Protein AF-A0A5Q4G4Q9-F1 (afdb_monomer_lite)

pLDDT: mean 79.78, std 15.49, range [41.09, 98.5]

Sequence (159 aa):
QQTLDEAGNKWGVKITRVEVQDIAIPREVEDAMRKQMVAERTRRAMIAEADGRRQSEILEAQGERQAAIERAEGEKQAAILRAQGEQNAINTIMASGGGQLQPKDVVGYLLGLNYLKTLPDIAKEGDRVFLPMEASAPMAGLGALAELAKEMKGRAGLG

Structure (mmCIF, N/CA/C/O backbone):
data_AF-A0A5Q4G4Q9-F1
#
_entry.id   AF-A0A5Q4G4Q9-F1
#
loop_
_atom_site.group_PDB
_atom_site.id
_atom_site.type_symbol
_atom_site.label_atom_id
_atom_site.label_alt_id
_atom_site.label_comp_id
_atom_site.label_asym_id
_atom_site.label_entity_id
_atom_site.label_seq_id
_atom_site.pdbx_PDB_ins_code
_atom_site.Cartn_x
_atom_site.Cartn_y
_atom_site.Cartn_z
_atom_site.occupancy
_atom_site.B_iso_or_equiv
_atom_site.auth_seq_id
_atom_site.auth_comp_id
_atom_site.auth_asym_id
_atom_site.auth_atom_id
_atom_site.pdbx_PDB_model_num
ATOM 1 N N . GLN A 1 1 ? 31.596 23.680 -36.970 1.00 58.38 1 GLN A N 1
ATOM 2 C CA . GLN A 1 1 ? 31.274 25.014 -37.528 1.00 58.38 1 GLN A CA 1
ATOM 3 C C . GLN A 1 1 ? 32.529 25.760 -37.988 1.00 58.38 1 GLN A C 1
ATOM 5 O O . GLN A 1 1 ? 32.602 26.075 -39.163 1.00 58.38 1 GLN A O 1
ATOM 10 N N . GLN A 1 2 ? 33.542 25.959 -37.128 1.00 60.19 2 GLN A N 1
ATOM 11 C CA . GLN A 1 2 ? 34.755 26.740 -37.456 1.00 60.19 2 GLN A CA 1
ATOM 12 C C . GLN A 1 2 ? 35.534 26.254 -38.695 1.00 60.19 2 GLN A C 1
ATOM 14 O O . GLN A 1 2 ? 36.026 27.069 -39.465 1.00 60.19 2 GLN A O 1
ATOM 19 N N . THR A 1 3 ? 35.588 24.941 -38.939 1.00 64.06 3 THR A N 1
ATOM 20 C CA . THR A 1 3 ? 36.336 24.355 -40.067 1.00 64.06 3 THR A CA 1
ATOM 21 C C . THR A 1 3 ? 35.747 24.661 -41.447 1.00 64.06 3 THR A C 1
ATOM 23 O O . THR A 1 3 ? 36.476 24.662 -42.434 1.00 64.06 3 THR A O 1
ATOM 26 N N . LEU A 1 4 ? 34.438 24.918 -41.536 1.00 65.56 4 LEU A N 1
ATOM 27 C CA . LEU A 1 4 ? 33.756 25.218 -42.800 1.00 65.56 4 LEU A CA 1
ATOM 28 C C . LEU A 1 4 ? 33.814 26.722 -43.117 1.00 65.56 4 LEU A C 1
ATOM 30 O O . LEU A 1 4 ? 34.034 27.094 -44.269 1.00 65.56 4 LEU A O 1
ATOM 34 N N . ASP A 1 5 ? 33.704 27.578 -42.097 1.00 70.31 5 ASP A N 1
ATOM 35 C CA . ASP A 1 5 ? 33.760 29.040 -42.248 1.00 70.31 5 ASP A CA 1
ATOM 36 C C . ASP A 1 5 ? 35.155 29.536 -42.678 1.00 70.31 5 ASP A C 1
ATOM 38 O O . ASP A 1 5 ? 35.271 30.410 -43.540 1.00 70.31 5 ASP A O 1
ATOM 42 N N . GLU A 1 6 ? 36.234 28.950 -42.143 1.00 71.81 6 GLU A N 1
ATOM 43 C CA . GLU A 1 6 ? 37.612 29.279 -42.549 1.00 71.81 6 GLU A CA 1
ATOM 44 C C . GLU A 1 6 ? 37.914 28.917 -44.010 1.00 71.81 6 GLU A C 1
ATOM 46 O O . GLU A 1 6 ? 38.666 29.626 -44.686 1.00 71.81 6 GLU A O 1
ATOM 51 N N . ALA A 1 7 ? 37.324 27.830 -44.516 1.00 69.50 7 ALA A N 1
ATOM 52 C CA . ALA A 1 7 ? 37.491 27.409 -45.903 1.00 69.50 7 ALA A CA 1
ATOM 53 C C . ALA A 1 7 ? 36.773 28.361 -46.876 1.00 69.50 7 ALA A C 1
ATOM 55 O O . ALA A 1 7 ? 37.348 28.718 -47.905 1.00 69.50 7 ALA A O 1
ATOM 56 N N . GLY A 1 8 ? 35.563 28.824 -46.535 1.00 67.38 8 GLY A N 1
ATOM 57 C CA . GLY A 1 8 ? 34.780 29.763 -47.351 1.00 67.38 8 GLY A CA 1
ATOM 58 C C . GLY A 1 8 ? 35.373 31.176 -47.421 1.00 67.38 8 GLY A C 1
ATOM 59 O O . GLY A 1 8 ? 35.370 31.799 -48.485 1.00 67.38 8 GLY A O 1
ATOM 60 N N . ASN A 1 9 ? 35.983 31.652 -46.328 1.00 73.00 9 ASN A N 1
ATOM 61 C CA . ASN A 1 9 ? 36.607 32.980 -46.269 1.00 73.00 9 ASN A CA 1
ATOM 62 C C . ASN A 1 9 ? 37.773 33.153 -47.254 1.00 73.00 9 ASN A C 1
ATOM 64 O O . ASN A 1 9 ? 37.941 34.238 -47.807 1.00 73.00 9 ASN A O 1
ATOM 68 N N . LYS A 1 10 ? 38.543 32.091 -47.540 1.00 74.88 10 LYS A N 1
ATOM 69 C CA . LYS A 1 10 ? 39.628 32.134 -48.544 1.00 74.88 10 LYS A CA 1
ATOM 70 C C . LYS A 1 10 ? 39.121 32.405 -49.969 1.00 74.88 10 LYS A C 1
ATOM 72 O O . LYS A 1 10 ? 39.901 32.837 -50.808 1.00 74.88 10 LYS A O 1
ATOM 77 N N . TRP A 1 11 ? 37.831 32.181 -50.221 1.00 76.44 11 TRP A N 1
ATOM 78 C CA . TRP A 1 11 ? 37.164 32.367 -51.514 1.00 76.44 11 TRP A CA 1
ATOM 79 C C . TRP A 1 11 ? 36.120 33.498 -51.486 1.00 76.44 11 TRP A C 1
ATOM 81 O O . TRP A 1 11 ? 35.383 33.678 -52.451 1.00 76.44 11 TRP A O 1
ATOM 91 N N . GLY A 1 12 ? 36.047 34.270 -50.393 1.00 75.94 12 GLY A N 1
ATOM 92 C CA . GLY A 1 12 ? 35.130 35.407 -50.251 1.00 75.94 12 GLY A CA 1
ATOM 93 C C . GLY A 1 12 ? 33.659 35.043 -50.011 1.00 75.94 12 GLY A C 1
ATOM 94 O O . GLY A 1 12 ? 32.792 35.898 -50.180 1.00 75.94 12 GLY A O 1
ATOM 95 N N . VAL A 1 13 ? 33.350 33.802 -49.616 1.00 78.88 13 VAL A N 1
ATOM 96 C CA . VAL A 1 13 ? 31.973 33.323 -49.399 1.00 78.88 13 VAL A CA 1
ATOM 97 C C . VAL A 1 13 ? 31.698 33.138 -47.903 1.00 78.88 13 VAL A C 1
ATOM 99 O O . VAL A 1 13 ? 32.419 32.414 -47.220 1.00 78.88 13 VAL A O 1
ATOM 102 N N . LYS A 1 14 ? 30.627 33.765 -47.390 1.00 76.44 14 LYS A N 1
ATOM 103 C CA . LYS A 1 14 ? 30.196 33.671 -45.983 1.00 76.44 14 LYS A CA 1
ATOM 104 C C . LYS A 1 14 ? 29.111 32.603 -45.811 1.00 76.44 14 LYS A C 1
ATOM 106 O O . LYS A 1 14 ? 27.994 32.764 -46.305 1.00 76.44 14 LYS A O 1
ATOM 111 N N . ILE A 1 15 ? 29.414 31.531 -45.082 1.00 77.38 15 ILE A N 1
ATOM 112 C CA . ILE A 1 15 ? 28.447 30.468 -44.776 1.00 77.38 15 ILE A CA 1
ATOM 113 C C . ILE A 1 15 ? 27.513 30.959 -43.659 1.00 77.38 15 ILE A C 1
ATOM 115 O O . ILE A 1 15 ? 27.962 31.448 -42.628 1.00 77.38 15 ILE A O 1
ATOM 119 N N . THR A 1 16 ? 26.197 30.876 -43.879 1.00 81.94 16 THR A N 1
ATOM 120 C CA . THR A 1 16 ? 25.187 31.417 -42.940 1.00 81.94 16 THR A CA 1
ATOM 121 C C . THR A 1 16 ? 24.475 30.323 -42.140 1.00 81.94 16 THR A C 1
ATOM 123 O O . THR A 1 16 ? 24.069 30.551 -41.002 1.00 81.94 16 THR A O 1
ATOM 126 N N . ARG A 1 17 ? 24.318 29.125 -42.717 1.00 82.06 17 ARG A N 1
ATOM 127 C CA . ARG A 1 17 ? 23.665 27.977 -42.080 1.00 82.06 17 ARG A CA 1
ATOM 128 C C . ARG A 1 17 ? 24.139 26.680 -42.723 1.00 82.06 17 ARG A C 1
ATOM 130 O O . ARG A 1 17 ? 24.259 26.612 -43.941 1.00 82.06 17 ARG A O 1
ATOM 137 N N . VAL A 1 18 ? 24.389 25.669 -41.897 1.00 81.50 18 VAL A N 1
ATOM 138 C CA . VAL A 1 18 ? 24.660 24.301 -42.346 1.00 81.50 18 VAL A CA 1
ATOM 139 C C . VAL A 1 18 ? 23.519 23.442 -41.831 1.00 81.50 18 VAL A C 1
ATOM 141 O O . VAL A 1 18 ? 23.359 23.295 -40.622 1.00 81.50 18 VAL A O 1
ATOM 144 N N . GLU A 1 19 ? 22.720 22.918 -42.749 1.00 84.62 19 GLU A N 1
ATOM 145 C CA . GLU A 1 19 ? 21.710 21.905 -42.465 1.00 84.62 19 GLU A CA 1
ATOM 146 C C . GLU A 1 19 ? 22.153 20.597 -43.106 1.00 84.62 19 GLU A C 1
ATOM 148 O O . GLU A 1 19 ? 22.730 20.576 -44.195 1.00 84.62 19 GLU A O 1
ATOM 153 N N . VAL A 1 20 ? 21.919 19.502 -42.395 1.00 81.06 20 VAL A N 1
ATOM 154 C CA . VAL A 1 20 ? 22.143 18.163 -42.925 1.00 81.06 20 VAL A CA 1
ATOM 155 C C . VAL A 1 20 ? 20.979 17.857 -43.865 1.00 81.06 20 VAL A C 1
ATOM 157 O O . VAL A 1 20 ? 19.833 17.827 -43.424 1.00 81.06 20 VAL A O 1
ATOM 160 N N . GLN A 1 21 ? 21.270 17.671 -45.152 1.00 80.62 21 GLN A N 1
ATOM 161 C CA . GLN A 1 21 ? 20.314 17.107 -46.109 1.00 80.62 21 GLN A CA 1
ATOM 162 C C . GLN A 1 21 ? 20.182 15.590 -45.919 1.00 80.62 21 GLN A C 1
ATOM 164 O O . GLN A 1 21 ? 20.997 14.975 -45.232 1.00 80.62 21 GLN A O 1
ATOM 169 N N . ASP A 1 22 ? 19.149 15.009 -46.531 1.00 80.69 22 ASP A N 1
ATOM 170 C CA . ASP A 1 22 ? 18.767 13.602 -46.398 1.00 80.69 22 ASP A CA 1
ATOM 171 C C . ASP A 1 22 ? 19.967 12.641 -46.424 1.00 80.69 22 ASP A C 1
ATOM 173 O O . ASP A 1 22 ? 20.719 12.551 -47.397 1.00 80.69 22 ASP A O 1
ATOM 177 N N . ILE A 1 23 ? 20.134 11.890 -45.333 1.00 78.00 23 ILE A N 1
ATOM 178 C CA . ILE A 1 23 ? 21.119 10.813 -45.230 1.00 78.00 23 ILE A CA 1
ATOM 179 C C . ILE A 1 23 ? 20.445 9.527 -45.707 1.00 78.00 23 ILE A C 1
ATOM 181 O O . ILE A 1 23 ? 19.510 9.035 -45.075 1.00 78.00 23 ILE A O 1
ATOM 185 N N . ALA A 1 24 ? 20.934 8.954 -46.805 1.00 83.94 24 ALA A N 1
ATOM 186 C CA . ALA A 1 24 ? 20.444 7.675 -47.303 1.00 83.94 24 ALA A CA 1
ATOM 187 C C . ALA A 1 24 ? 21.025 6.518 -46.474 1.00 83.94 24 ALA A C 1
ATOM 189 O O . ALA A 1 24 ? 22.192 6.152 -46.620 1.00 83.94 24 ALA A O 1
ATOM 190 N N . ILE A 1 25 ? 20.206 5.934 -45.600 1.00 86.88 25 ILE A N 1
ATOM 191 C CA . ILE A 1 25 ? 20.561 4.716 -44.865 1.00 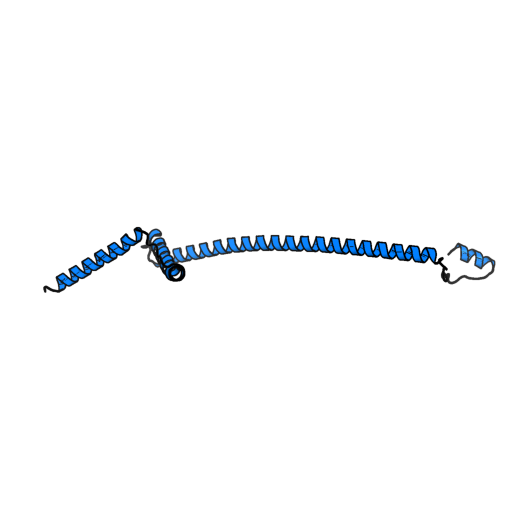86.88 25 ILE A CA 1
ATOM 192 C C . ILE A 1 25 ? 20.293 3.500 -45.773 1.00 86.88 25 ILE A C 1
ATOM 194 O O . ILE A 1 25 ? 19.226 3.428 -46.389 1.00 86.88 25 ILE A O 1
ATOM 198 N N . PRO A 1 26 ? 21.214 2.523 -45.874 1.00 92.38 26 PRO A N 1
ATOM 199 C CA . PRO A 1 26 ? 20.943 1.272 -46.576 1.00 92.38 26 PRO A CA 1
ATOM 200 C C . PRO A 1 26 ? 19.764 0.523 -45.937 1.00 92.38 26 PRO A C 1
ATOM 202 O O . PRO A 1 26 ? 19.712 0.376 -44.715 1.00 92.38 26 PRO A O 1
ATOM 205 N N . ARG A 1 27 ? 18.842 -0.005 -46.754 1.00 92.31 27 ARG A N 1
ATOM 206 C CA . ARG A 1 27 ? 17.599 -0.645 -46.271 1.00 92.31 27 ARG A CA 1
ATOM 207 C C . ARG A 1 27 ? 17.822 -1.778 -45.266 1.00 92.31 27 ARG A C 1
ATOM 209 O O . ARG A 1 27 ? 17.059 -1.909 -44.319 1.00 92.31 27 ARG A O 1
ATOM 216 N N . GLU A 1 28 ? 18.895 -2.549 -45.428 1.00 93.38 28 GLU A N 1
ATOM 217 C CA . GLU A 1 28 ? 19.244 -3.642 -44.509 1.00 93.38 28 GLU A CA 1
ATOM 218 C C . GLU A 1 28 ? 19.480 -3.148 -43.071 1.00 93.38 28 GLU A C 1
ATOM 220 O O . GLU A 1 28 ? 19.059 -3.791 -42.107 1.00 93.38 28 GLU A O 1
ATOM 225 N N . VAL A 1 29 ? 20.108 -1.976 -42.919 1.00 93.25 29 VAL A N 1
ATOM 226 C CA . VAL A 1 29 ? 20.368 -1.358 -41.612 1.00 93.25 29 VAL A CA 1
ATOM 227 C C . VAL A 1 29 ? 19.077 -0.799 -41.021 1.00 93.25 29 VAL A C 1
ATOM 229 O O . VAL A 1 29 ? 18.835 -0.956 -39.825 1.00 93.25 29 VAL A O 1
ATOM 232 N N . GLU A 1 30 ? 18.225 -0.192 -41.848 1.00 92.31 30 GLU A N 1
ATOM 233 C CA . GLU A 1 30 ? 16.926 0.332 -41.419 1.00 92.31 30 GLU A CA 1
ATOM 234 C C . GLU A 1 30 ? 16.013 -0.782 -40.881 1.00 92.31 30 GLU A C 1
ATOM 236 O O . GLU A 1 30 ? 15.414 -0.638 -39.813 1.00 92.31 30 GLU A O 1
ATOM 241 N N . ASP A 1 31 ? 15.952 -1.924 -41.569 1.00 95.56 31 ASP A N 1
ATOM 242 C CA . ASP A 1 31 ? 15.134 -3.065 -41.156 1.00 95.56 31 ASP A CA 1
ATOM 243 C C . ASP A 1 31 ? 15.661 -3.720 -39.871 1.00 95.56 31 ASP A C 1
ATOM 245 O O . ASP A 1 31 ? 14.879 -4.040 -38.966 1.00 95.56 31 ASP A O 1
ATOM 249 N N . ALA A 1 32 ? 16.985 -3.861 -39.742 1.00 95.12 32 ALA A N 1
ATOM 250 C CA . ALA A 1 32 ? 17.617 -4.343 -38.516 1.00 95.12 32 ALA A CA 1
ATOM 251 C C . ALA A 1 32 ? 17.348 -3.399 -37.331 1.00 95.12 32 ALA A C 1
ATOM 253 O O . ALA A 1 32 ? 16.935 -3.854 -36.258 1.00 95.12 32 ALA A O 1
ATOM 254 N N . MET A 1 33 ? 17.496 -2.084 -37.537 1.00 94.00 33 MET A N 1
ATOM 255 C CA . MET A 1 33 ? 17.189 -1.069 -36.527 1.00 94.00 33 MET A CA 1
ATOM 256 C C . ME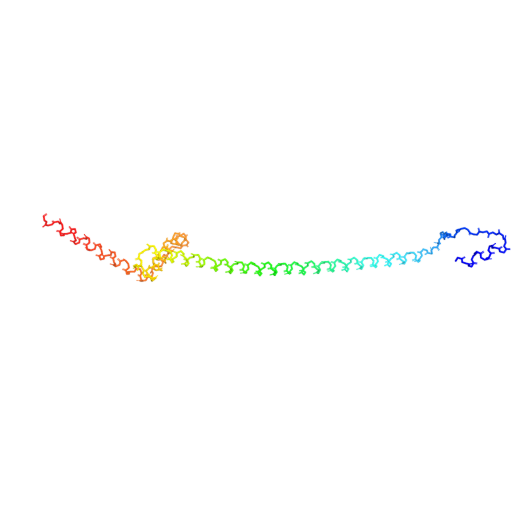T A 1 33 ? 15.712 -1.093 -36.136 1.00 94.00 33 MET A C 1
ATOM 258 O O . MET A 1 33 ? 15.402 -1.092 -34.945 1.00 94.00 33 MET A O 1
ATOM 262 N N . ARG A 1 34 ? 14.788 -1.176 -37.102 1.00 95.44 34 ARG A N 1
ATOM 263 C CA . ARG A 1 34 ? 13.345 -1.251 -36.832 1.00 95.44 34 ARG A CA 1
ATOM 264 C C . ARG A 1 34 ? 13.012 -2.473 -35.979 1.00 95.44 34 ARG A C 1
ATOM 266 O O . ARG A 1 34 ? 12.293 -2.349 -34.988 1.00 95.44 34 ARG A O 1
ATOM 273 N N . LYS A 1 35 ? 13.570 -3.641 -36.313 1.00 96.31 35 LYS A N 1
ATOM 274 C CA . LYS A 1 35 ? 13.364 -4.880 -35.549 1.00 96.31 35 LYS A CA 1
ATOM 275 C C . LYS A 1 35 ? 13.892 -4.763 -34.118 1.00 96.31 35 LYS A C 1
ATOM 277 O O . LYS A 1 35 ? 13.203 -5.163 -33.179 1.00 96.31 35 LYS A O 1
ATOM 282 N N . GLN A 1 36 ? 15.074 -4.175 -33.942 1.00 97.12 36 GLN A N 1
ATOM 283 C CA . GLN A 1 36 ? 15.656 -3.944 -32.622 1.00 97.12 36 GLN A CA 1
ATOM 284 C C . GLN A 1 36 ? 14.840 -2.938 -31.799 1.00 97.12 36 GLN A C 1
ATOM 286 O O . GLN A 1 36 ? 14.572 -3.189 -30.627 1.00 97.12 36 GLN A O 1
ATOM 291 N N . MET A 1 37 ? 14.400 -1.829 -32.401 1.00 97.12 37 MET A N 1
ATOM 292 C CA . MET A 1 37 ? 13.573 -0.827 -31.720 1.00 97.12 37 MET A CA 1
ATOM 293 C C . MET A 1 37 ? 12.235 -1.405 -31.265 1.00 97.12 37 MET A C 1
ATOM 295 O O . MET A 1 37 ? 11.806 -1.126 -30.147 1.00 97.12 37 MET A O 1
ATOM 299 N N . VAL A 1 38 ? 11.586 -2.226 -32.098 1.00 97.88 38 VAL A N 1
ATOM 300 C CA . VAL A 1 38 ? 10.354 -2.925 -31.708 1.00 97.88 38 VAL A CA 1
ATOM 301 C C . VAL A 1 38 ? 10.628 -3.853 -30.527 1.00 97.88 38 VAL A C 1
ATOM 303 O O . VAL A 1 38 ? 9.926 -3.763 -29.526 1.00 97.88 38 VAL A O 1
ATOM 306 N N . ALA A 1 39 ? 11.676 -4.680 -30.594 1.00 97.62 39 ALA A N 1
ATOM 307 C CA . ALA A 1 39 ? 12.026 -5.597 -29.510 1.00 97.62 39 ALA A CA 1
ATOM 308 C C . ALA A 1 39 ? 12.310 -4.862 -28.188 1.00 97.62 39 ALA A C 1
ATOM 310 O O . ALA A 1 39 ? 11.798 -5.252 -27.139 1.00 97.62 39 ALA A O 1
ATOM 311 N N . GLU A 1 40 ? 13.070 -3.769 -28.239 1.00 97.81 40 GLU A N 1
ATOM 312 C CA . GLU A 1 40 ? 13.386 -2.954 -27.066 1.00 97.81 40 GLU A CA 1
ATOM 313 C C . GLU A 1 40 ? 12.139 -2.258 -26.508 1.00 97.81 40 GLU A C 1
ATOM 315 O O . GLU A 1 40 ? 11.917 -2.251 -25.298 1.00 97.81 40 GLU A O 1
ATOM 320 N N . ARG A 1 41 ? 11.273 -1.717 -27.373 1.00 98.06 41 ARG A N 1
ATOM 321 C CA . ARG A 1 41 ? 10.017 -1.089 -26.945 1.00 98.06 41 ARG A CA 1
ATOM 322 C C . ARG A 1 41 ? 9.087 -2.103 -26.288 1.00 98.06 41 ARG A C 1
ATOM 324 O O . ARG A 1 41 ? 8.533 -1.812 -25.232 1.00 98.06 41 ARG A O 1
ATOM 331 N N . THR A 1 42 ? 8.948 -3.286 -26.879 1.00 98.12 42 THR A N 1
ATOM 332 C CA . THR A 1 42 ? 8.151 -4.382 -26.321 1.00 98.12 42 THR A CA 1
ATOM 333 C C . THR A 1 42 ? 8.720 -4.840 -24.981 1.00 98.12 42 THR A C 1
ATOM 335 O O . THR A 1 42 ? 7.968 -4.970 -24.019 1.00 98.12 42 THR A O 1
ATOM 338 N N . ARG A 1 43 ? 10.046 -4.992 -24.863 1.00 97.94 43 ARG A N 1
ATOM 339 C CA . ARG A 1 43 ? 10.709 -5.309 -23.589 1.00 97.94 43 ARG A CA 1
ATOM 340 C C . ARG A 1 43 ? 10.416 -4.259 -22.519 1.00 97.94 43 ARG A C 1
ATOM 342 O O . ARG A 1 43 ? 10.034 -4.617 -21.410 1.00 97.94 43 ARG A O 1
ATOM 349 N N . ARG A 1 44 ? 10.575 -2.974 -22.845 1.00 98.25 44 ARG A N 1
ATOM 350 C CA . ARG A 1 44 ? 10.307 -1.871 -21.909 1.00 98.25 44 ARG A CA 1
ATOM 351 C C . ARG A 1 44 ? 8.847 -1.827 -21.479 1.00 98.25 44 ARG A C 1
ATOM 353 O O . ARG A 1 44 ? 8.588 -1.629 -20.299 1.00 98.25 44 ARG A O 1
ATOM 360 N N . ALA A 1 45 ? 7.917 -2.046 -22.407 1.00 98.44 45 ALA A N 1
ATOM 361 C CA . ALA A 1 45 ? 6.494 -2.112 -22.094 1.00 98.44 45 ALA A CA 1
ATOM 362 C C . ALA A 1 45 ? 6.182 -3.259 -21.119 1.00 98.44 45 ALA A C 1
ATOM 364 O O . ALA A 1 45 ? 5.509 -3.028 -20.122 1.00 98.44 45 ALA A O 1
ATOM 365 N N . MET A 1 46 ? 6.733 -4.457 -21.351 1.00 98.19 46 MET A N 1
ATOM 366 C CA . MET A 1 46 ? 6.537 -5.609 -20.459 1.00 98.19 46 MET A CA 1
ATOM 367 C C . MET A 1 46 ? 7.101 -5.373 -19.054 1.00 98.19 46 MET A C 1
ATOM 369 O O . MET A 1 46 ? 6.454 -5.726 -18.074 1.00 98.19 46 MET A O 1
ATOM 373 N N . ILE A 1 47 ? 8.284 -4.761 -18.944 1.00 98.25 47 ILE A N 1
ATOM 374 C CA . ILE A 1 47 ? 8.876 -4.422 -17.641 1.00 98.25 47 ILE A CA 1
ATOM 375 C C . ILE A 1 47 ? 7.998 -3.401 -16.912 1.00 98.25 47 ILE A C 1
ATOM 377 O O . ILE A 1 47 ? 7.643 -3.622 -15.761 1.00 98.25 47 ILE A O 1
ATOM 381 N N . ALA A 1 48 ? 7.590 -2.329 -17.596 1.00 98.00 48 ALA A N 1
ATOM 382 C CA . ALA A 1 48 ? 6.747 -1.297 -17.001 1.00 98.00 48 ALA A CA 1
ATOM 383 C C . ALA A 1 48 ? 5.388 -1.846 -16.534 1.00 98.00 48 ALA A C 1
ATOM 385 O O . ALA A 1 48 ? 4.910 -1.472 -15.466 1.00 98.00 48 ALA A O 1
ATOM 386 N N . GLU A 1 49 ? 4.775 -2.751 -17.302 1.00 98.25 49 GLU A N 1
ATOM 387 C CA . GLU A 1 49 ? 3.529 -3.407 -16.898 1.00 98.25 49 GLU A CA 1
ATOM 388 C C . GLU A 1 49 ? 3.736 -4.320 -15.681 1.00 98.25 49 GLU A C 1
ATOM 390 O O . GLU A 1 49 ? 2.936 -4.285 -14.746 1.00 98.25 49 GLU A O 1
ATOM 395 N N . ALA A 1 50 ? 4.810 -5.114 -15.664 1.00 98.25 50 ALA A N 1
ATOM 396 C CA . ALA A 1 50 ? 5.127 -5.996 -14.544 1.00 98.25 50 ALA A CA 1
ATOM 397 C C . ALA A 1 50 ? 5.405 -5.209 -13.254 1.00 98.25 50 ALA A C 1
ATOM 399 O O . ALA A 1 50 ? 4.894 -5.570 -12.192 1.00 98.25 50 ALA A O 1
ATOM 400 N N . ASP A 1 51 ? 6.159 -4.113 -13.351 1.00 98.31 51 ASP A N 1
ATOM 401 C CA . ASP A 1 51 ? 6.436 -3.220 -12.226 1.00 98.31 51 ASP A CA 1
ATOM 402 C C . ASP A 1 51 ? 5.155 -2.540 -11.731 1.00 98.31 51 ASP A C 1
ATOM 404 O O . ASP A 1 51 ? 4.893 -2.524 -10.528 1.00 98.31 51 ASP A O 1
ATOM 408 N N . GLY A 1 52 ? 4.313 -2.054 -12.650 1.00 98.50 52 GLY A N 1
ATOM 409 C CA . GLY A 1 52 ? 3.014 -1.471 -12.315 1.00 98.50 52 GLY A CA 1
ATOM 410 C C . GLY A 1 52 ? 2.096 -2.464 -11.603 1.00 98.50 52 GLY A C 1
ATOM 411 O O . GLY A 1 52 ? 1.502 -2.129 -10.579 1.00 98.50 52 GLY A O 1
ATOM 412 N N . ARG A 1 53 ? 2.034 -3.711 -12.085 1.00 98.31 53 ARG A N 1
ATOM 413 C CA . ARG A 1 53 ? 1.247 -4.784 -11.462 1.00 98.31 53 ARG A CA 1
ATOM 414 C C . ARG A 1 53 ? 1.746 -5.102 -10.058 1.00 98.31 53 ARG A C 1
ATOM 416 O O . ARG A 1 53 ? 0.961 -5.077 -9.116 1.00 98.31 53 ARG A O 1
ATOM 423 N N . ARG A 1 54 ? 3.055 -5.316 -9.902 1.00 98.25 54 ARG A N 1
ATOM 424 C CA . ARG A 1 54 ? 3.681 -5.562 -8.597 1.00 98.25 54 ARG A CA 1
ATOM 425 C C . ARG A 1 54 ? 3.399 -4.419 -7.622 1.00 98.25 54 ARG A C 1
ATOM 427 O O . ARG A 1 54 ? 3.104 -4.663 -6.457 1.00 98.25 54 ARG A O 1
ATOM 434 N N . GLN A 1 55 ? 3.513 -3.174 -8.078 1.00 98.19 55 GLN A N 1
ATOM 435 C CA . GLN A 1 55 ? 3.263 -2.012 -7.234 1.00 98.19 55 GLN A CA 1
ATOM 436 C C . GLN A 1 55 ? 1.787 -1.910 -6.831 1.00 98.19 55 GLN A C 1
ATOM 438 O O . GLN A 1 55 ? 1.512 -1.616 -5.670 1.00 98.19 55 GLN A O 1
ATOM 443 N N . SER A 1 56 ? 0.857 -2.204 -7.747 1.00 98.31 56 SER A N 1
ATOM 444 C CA . SER A 1 56 ? -0.579 -2.270 -7.448 1.00 98.31 56 SER A CA 1
ATOM 445 C C . SER A 1 56 ? -0.876 -3.318 -6.377 1.00 98.31 56 SER A C 1
ATOM 447 O O . SER A 1 56 ? -1.474 -2.988 -5.360 1.00 98.31 56 SER A O 1
ATOM 449 N N . GLU A 1 57 ? -0.376 -4.546 -6.547 1.00 98.38 57 GLU A N 1
ATOM 450 C CA . GLU A 1 57 ? -0.580 -5.646 -5.592 1.00 98.38 57 GLU A CA 1
ATOM 451 C C . GLU A 1 57 ? -0.024 -5.313 -4.198 1.00 98.38 57 GLU A C 1
ATOM 453 O O . GLU A 1 57 ? -0.650 -5.603 -3.179 1.00 98.38 57 GLU A O 1
ATOM 458 N N . ILE A 1 58 ? 1.142 -4.660 -4.131 1.00 98.19 58 ILE A N 1
ATOM 459 C CA . ILE A 1 58 ? 1.724 -4.218 -2.857 1.00 98.19 58 ILE A CA 1
ATOM 460 C C . ILE A 1 58 ? 0.841 -3.160 -2.190 1.00 98.19 58 ILE A C 1
ATOM 462 O O . ILE A 1 58 ? 0.623 -3.234 -0.980 1.00 98.19 58 ILE A O 1
ATOM 466 N N . LEU A 1 59 ? 0.357 -2.173 -2.948 1.00 98.12 59 LEU A N 1
ATOM 467 C CA . LEU A 1 59 ? -0.486 -1.104 -2.411 1.00 98.12 59 LEU A CA 1
ATOM 468 C C . LEU A 1 59 ? -1.839 -1.636 -1.935 1.00 98.12 59 LEU A C 1
ATOM 470 O O . LEU A 1 59 ? -2.291 -1.251 -0.858 1.00 98.12 59 LEU A O 1
ATOM 474 N N . GLU A 1 60 ? -2.447 -2.552 -2.686 1.00 98.31 60 GLU A N 1
ATOM 475 C CA . GLU A 1 60 ? -3.678 -3.237 -2.287 1.00 98.31 60 GLU A CA 1
ATOM 476 C C . GLU A 1 60 ? -3.472 -4.021 -0.989 1.00 98.31 60 GLU A C 1
ATOM 478 O O . GLU A 1 60 ? -4.176 -3.776 -0.011 1.00 98.31 60 GLU A O 1
ATOM 483 N N . ALA A 1 61 ? -2.441 -4.869 -0.915 1.00 98.06 61 ALA A N 1
ATOM 484 C CA . ALA A 1 61 ? -2.148 -5.651 0.286 1.00 98.06 61 ALA A CA 1
ATOM 485 C C . ALA A 1 61 ? -1.840 -4.768 1.513 1.00 98.06 61 ALA A C 1
ATOM 487 O O . ALA A 1 61 ? -2.223 -5.088 2.642 1.00 98.06 61 ALA A O 1
ATOM 488 N N . GLN A 1 62 ? -1.152 -3.639 1.316 1.00 98.31 62 GLN A N 1
ATOM 489 C CA . GLN A 1 62 ? -0.913 -2.659 2.379 1.00 98.31 62 GLN A CA 1
ATOM 490 C C . GLN A 1 62 ? -2.211 -1.988 2.837 1.00 98.31 62 GLN A C 1
ATOM 492 O O . GLN A 1 62 ? -2.426 -1.856 4.043 1.00 98.31 62 GLN A O 1
ATOM 497 N N . GLY A 1 63 ? -3.077 -1.606 1.897 1.00 98.50 63 GLY A N 1
ATOM 498 C CA . GLY A 1 63 ? -4.387 -1.029 2.184 1.00 98.50 63 GLY A CA 1
ATOM 499 C C . GLY A 1 63 ? -5.288 -1.995 2.949 1.00 98.50 63 GLY A C 1
ATOM 500 O O . GLY A 1 63 ? -5.859 -1.619 3.970 1.00 98.50 63 GLY A O 1
ATOM 501 N N . GLU A 1 64 ? -5.360 -3.257 2.524 1.00 98.38 64 GLU A N 1
ATOM 502 C CA . GLU A 1 64 ? -6.122 -4.303 3.213 1.00 98.38 64 GLU A CA 1
ATOM 503 C C . GLU A 1 64 ? -5.620 -4.534 4.636 1.00 98.38 64 GLU A C 1
ATOM 505 O O . GLU A 1 64 ? -6.413 -4.572 5.580 1.00 98.38 64 GLU A O 1
ATOM 510 N N . ARG A 1 65 ? -4.297 -4.636 4.812 1.00 98.25 65 ARG A N 1
ATOM 511 C CA . ARG A 1 65 ? -3.687 -4.777 6.135 1.00 98.25 65 ARG A CA 1
ATOM 512 C C . ARG A 1 65 ? -4.037 -3.596 7.035 1.00 98.25 65 ARG A C 1
ATOM 514 O O . ARG A 1 65 ? -4.427 -3.811 8.181 1.00 98.25 65 ARG A O 1
ATOM 521 N N . GLN A 1 66 ? -3.885 -2.372 6.536 1.00 98.12 66 GLN A N 1
ATOM 522 C CA . GL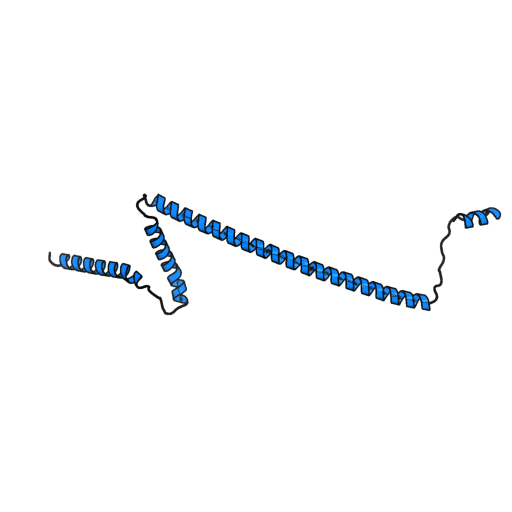N A 1 66 ? -4.174 -1.166 7.306 1.00 98.12 66 GLN A CA 1
ATOM 523 C C . GLN A 1 66 ? -5.657 -1.107 7.688 1.00 98.12 66 GLN A C 1
ATOM 525 O O . GLN A 1 66 ? -5.985 -0.938 8.861 1.00 98.12 66 GLN A O 1
ATOM 530 N N . ALA A 1 67 ? -6.551 -1.365 6.732 1.00 98.31 67 ALA A N 1
ATOM 531 C CA . ALA A 1 67 ? -7.988 -1.403 6.973 1.00 98.31 67 ALA A CA 1
ATOM 532 C C . ALA A 1 67 ? -8.386 -2.491 7.985 1.00 98.31 67 ALA A C 1
ATOM 534 O O . ALA A 1 67 ? -9.291 -2.286 8.793 1.00 98.31 67 ALA A O 1
ATOM 535 N N . ALA A 1 68 ? -7.737 -3.660 7.961 1.00 98.12 68 ALA A N 1
ATOM 536 C CA . ALA A 1 68 ? -7.983 -4.725 8.930 1.00 98.12 68 ALA A CA 1
ATOM 537 C C . ALA A 1 68 ? -7.569 -4.318 10.354 1.00 98.12 68 ALA A C 1
ATOM 539 O O . ALA A 1 68 ? -8.319 -4.570 11.297 1.00 98.12 68 ALA A O 1
ATOM 540 N N . ILE A 1 69 ? -6.418 -3.655 10.502 1.00 98.06 69 ILE A N 1
ATOM 541 C CA . ILE A 1 69 ? -5.938 -3.141 11.793 1.00 98.06 69 ILE A CA 1
ATOM 542 C C . ILE A 1 69 ? -6.899 -2.081 12.331 1.00 98.06 69 ILE A C 1
ATOM 544 O O . ILE A 1 69 ? -7.377 -2.212 13.455 1.00 98.06 69 ILE A O 1
ATOM 548 N N . GLU A 1 70 ? -7.242 -1.080 11.522 1.00 97.94 70 GLU A N 1
ATOM 549 C CA . GLU A 1 70 ? -8.145 0.002 11.933 1.00 97.94 70 GLU A CA 1
ATOM 550 C C . GLU A 1 70 ? -9.528 -0.522 12.321 1.00 97.94 70 GLU A C 1
ATOM 552 O O . GLU A 1 70 ? -10.113 -0.078 13.309 1.00 97.94 70 GLU A O 1
ATOM 557 N N . ARG A 1 71 ? -10.044 -1.517 11.589 1.00 97.88 71 ARG A N 1
ATOM 558 C CA . ARG A 1 71 ? -11.320 -2.158 11.921 1.00 97.88 71 ARG A CA 1
ATOM 559 C C . ARG A 1 71 ? -11.243 -2.888 13.264 1.00 97.88 71 ARG A C 1
ATOM 561 O O . ARG A 1 71 ? -12.120 -2.692 14.100 1.00 97.88 71 ARG A O 1
ATOM 568 N N . ALA A 1 72 ? -10.181 -3.659 13.505 1.00 97.56 72 ALA A N 1
ATOM 569 C CA . ALA A 1 72 ? -9.981 -4.358 14.775 1.00 97.56 72 ALA A CA 1
ATOM 570 C C . ALA A 1 72 ? -9.805 -3.385 15.959 1.00 97.56 72 ALA A C 1
ATOM 572 O O . ALA A 1 72 ? -10.352 -3.603 17.043 1.00 97.56 72 ALA A O 1
ATOM 573 N N . GLU A 1 73 ? -9.076 -2.286 15.763 1.00 97.75 73 GLU A N 1
ATOM 574 C CA . GLU A 1 73 ? -8.929 -1.231 16.768 1.00 97.75 73 GLU A CA 1
ATOM 575 C C . GLU A 1 73 ? -10.259 -0.531 17.055 1.00 97.75 73 GLU A C 1
ATOM 577 O O . GLU A 1 73 ? -10.609 -0.338 18.223 1.00 97.75 73 GLU A O 1
ATOM 582 N N . GLY A 1 74 ? -11.028 -0.215 16.012 1.00 98.12 74 GLY A N 1
ATOM 583 C CA . GLY A 1 74 ? -12.363 0.361 16.129 1.00 98.12 74 GLY A CA 1
ATOM 584 C C . GLY A 1 74 ? -13.329 -0.558 16.876 1.00 98.12 74 GLY A C 1
ATOM 585 O O . GLY A 1 74 ? -14.036 -0.107 17.776 1.00 98.12 74 GLY A O 1
ATOM 586 N N . GLU A 1 75 ? -13.326 -1.859 16.581 1.00 97.62 75 GLU A N 1
ATOM 587 C CA . GLU A 1 75 ? -14.137 -2.855 17.290 1.00 97.62 75 GLU A CA 1
ATOM 588 C C . GLU A 1 75 ? -13.765 -2.950 18.771 1.00 97.62 75 GLU A C 1
ATOM 590 O O . GLU A 1 75 ? -14.647 -2.922 19.635 1.00 97.62 75 GLU A O 1
ATOM 595 N N . LYS A 1 76 ? -12.464 -2.991 19.079 1.00 97.81 76 LYS A N 1
ATOM 596 C CA . LYS A 1 76 ? -11.961 -2.978 20.456 1.00 97.81 76 LYS A CA 1
ATOM 597 C C . LYS A 1 76 ? -12.411 -1.718 21.197 1.00 97.81 76 LYS A C 1
ATOM 599 O O . LYS A 1 76 ? -12.918 -1.814 22.314 1.00 97.81 76 LYS A O 1
ATOM 604 N N . GLN A 1 77 ? -12.238 -0.542 20.596 1.00 97.06 77 GLN A N 1
ATOM 605 C CA . GLN A 1 77 ? -12.653 0.726 21.199 1.00 97.06 77 GLN A CA 1
ATOM 606 C C . GLN A 1 77 ? -14.169 0.778 21.399 1.00 97.06 77 GLN A C 1
ATOM 608 O O . GLN A 1 77 ? -14.632 1.145 22.477 1.00 97.06 77 GLN A O 1
ATOM 613 N N . ALA A 1 78 ? -14.947 0.342 20.408 1.00 96.75 78 ALA A N 1
ATOM 614 C CA . ALA A 1 78 ? -16.397 0.275 20.510 1.00 96.75 78 ALA A CA 1
ATOM 615 C C . ALA A 1 78 ? -16.844 -0.674 21.633 1.00 96.75 78 ALA A C 1
ATOM 617 O O . ALA A 1 78 ? -17.757 -0.340 22.384 1.00 96.75 78 ALA A O 1
ATOM 618 N N . ALA A 1 79 ? -16.201 -1.834 21.789 1.00 96.31 79 ALA A N 1
ATOM 619 C CA . ALA A 1 79 ? -16.484 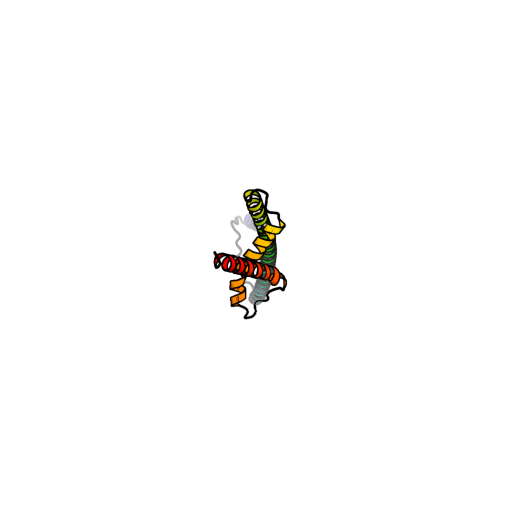-2.760 22.884 1.00 96.31 79 ALA A CA 1
ATOM 620 C C . ALA A 1 79 ? -16.195 -2.132 24.258 1.00 96.31 79 ALA A C 1
ATOM 622 O O . ALA A 1 79 ? -17.026 -2.232 25.158 1.00 96.31 79 ALA A O 1
ATOM 623 N N . ILE A 1 80 ? -15.068 -1.425 24.399 1.00 96.75 80 ILE A N 1
ATOM 624 C CA . ILE A 1 80 ? -14.720 -0.702 25.632 1.00 96.75 80 ILE A CA 1
ATOM 625 C C . ILE A 1 80 ? -15.761 0.379 25.938 1.00 96.75 80 ILE A C 1
ATOM 627 O O . ILE A 1 80 ? -16.254 0.448 27.062 1.00 96.75 80 ILE A O 1
ATOM 631 N N . LEU A 1 81 ? -16.126 1.196 24.948 1.00 95.69 81 LEU A N 1
ATOM 632 C CA . LEU A 1 81 ? -17.105 2.271 25.122 1.00 95.69 81 LEU A CA 1
ATOM 633 C C . LEU A 1 81 ? -18.490 1.730 25.495 1.00 95.69 81 LEU A C 1
ATOM 635 O O . LEU A 1 81 ? -19.145 2.294 26.371 1.00 95.69 81 LEU A O 1
ATOM 639 N N . ARG A 1 82 ? -18.925 0.617 24.887 1.00 94.38 82 ARG A N 1
ATOM 640 C CA . ARG A 1 82 ? -20.177 -0.055 25.272 1.00 94.38 82 ARG A CA 1
ATOM 641 C C . ARG A 1 82 ? -20.124 -0.545 26.716 1.00 94.38 82 ARG A C 1
ATOM 643 O O . ARG A 1 82 ? -21.019 -0.210 27.485 1.00 94.38 82 ARG A O 1
ATOM 650 N N . ALA A 1 83 ? -19.058 -1.246 27.104 1.00 92.81 83 ALA A N 1
ATOM 651 C CA . ALA A 1 83 ? -18.893 -1.743 28.469 1.00 92.81 83 ALA A CA 1
ATOM 652 C C . ALA A 1 83 ? -18.870 -0.602 29.505 1.00 92.81 83 ALA A C 1
ATOM 654 O O . ALA A 1 83 ? -19.494 -0.706 30.559 1.00 92.81 83 ALA A O 1
ATOM 655 N N . GLN A 1 84 ? -18.207 0.517 29.198 1.00 93.31 84 GLN A N 1
ATOM 656 C CA . GLN A 1 84 ? -18.222 1.713 30.046 1.00 93.31 84 GLN A CA 1
ATOM 657 C C . GLN A 1 84 ? -19.622 2.334 30.141 1.00 93.31 84 GLN A C 1
ATOM 659 O O . GLN A 1 84 ? -20.053 2.720 31.227 1.00 93.31 84 GLN A O 1
ATOM 664 N N . GLY A 1 85 ? -20.350 2.412 29.024 1.00 92.94 85 GLY A N 1
ATOM 665 C CA . GLY A 1 85 ? -21.734 2.884 28.998 1.00 92.94 85 GLY A CA 1
ATOM 666 C C . GLY A 1 85 ? -22.657 2.027 29.866 1.00 92.94 85 GLY A C 1
ATOM 667 O O . GLY A 1 85 ? -23.422 2.564 30.666 1.00 92.94 85 GLY A O 1
ATOM 668 N N . GLU A 1 86 ? -22.535 0.703 29.768 1.00 88.06 86 GLU A N 1
ATOM 669 C CA . GLU A 1 86 ? -23.277 -0.249 30.599 1.00 88.06 86 GLU A CA 1
ATOM 670 C C . GLU A 1 86 ? -22.936 -0.094 32.083 1.00 88.06 86 GLU A C 1
ATOM 672 O O . GLU A 1 86 ? -23.841 0.032 32.906 1.00 88.06 86 GLU A O 1
ATOM 677 N N . GLN A 1 87 ? -21.649 -0.014 32.437 1.00 86.81 87 GLN A N 1
ATOM 678 C CA . GLN A 1 87 ? -21.223 0.237 33.818 1.00 86.81 87 GLN A CA 1
ATOM 679 C C . GLN A 1 87 ? -21.810 1.541 34.370 1.00 86.81 87 GLN A C 1
ATOM 681 O O . GLN A 1 87 ? -22.336 1.561 35.482 1.00 86.81 87 GLN A O 1
ATOM 686 N N . ASN A 1 88 ? -21.775 2.624 33.593 1.00 87.12 88 ASN A N 1
ATOM 687 C CA . ASN A 1 88 ? -22.334 3.913 33.997 1.00 87.12 88 ASN A CA 1
ATOM 688 C C . ASN A 1 88 ? -23.857 3.858 34.171 1.00 87.12 88 ASN A C 1
ATOM 690 O O . ASN A 1 88 ? -24.392 4.437 35.120 1.00 87.12 88 ASN A O 1
ATOM 694 N N . ALA A 1 89 ? -24.560 3.137 33.295 1.00 82.88 89 ALA A N 1
ATOM 695 C CA . ALA A 1 89 ? -25.996 2.919 33.419 1.00 82.88 89 ALA A CA 1
ATOM 696 C C . ALA A 1 89 ? -26.330 2.125 34.692 1.00 82.88 89 ALA A C 1
ATOM 698 O O . ALA A 1 89 ? -27.189 2.546 35.466 1.00 82.88 89 ALA A O 1
ATOM 699 N N . ILE A 1 90 ? -25.602 1.036 34.962 1.00 81.69 90 ILE A N 1
ATOM 700 C CA . ILE A 1 90 ? -25.750 0.232 36.185 1.00 81.69 90 ILE A CA 1
ATOM 701 C C . ILE A 1 90 ? -25.495 1.092 37.426 1.00 81.69 90 ILE A C 1
ATOM 703 O O . ILE A 1 90 ? -26.305 1.084 38.352 1.00 81.69 90 ILE A O 1
ATOM 707 N N . ASN A 1 91 ? -24.419 1.882 37.433 1.00 82.25 91 ASN A N 1
ATOM 708 C CA . ASN A 1 91 ? -24.090 2.780 38.541 1.00 82.25 91 ASN A CA 1
ATOM 709 C C . ASN A 1 91 ? -25.189 3.821 38.784 1.00 82.25 91 ASN A C 1
ATOM 711 O O . ASN A 1 91 ? -25.531 4.099 39.931 1.00 82.25 91 ASN A O 1
ATOM 715 N N . THR A 1 92 ? -25.784 4.357 37.717 1.00 82.25 92 THR A N 1
ATOM 716 C CA . THR A 1 92 ? -26.882 5.329 37.810 1.00 82.25 92 THR A CA 1
ATOM 717 C C . THR A 1 92 ? -28.152 4.680 38.366 1.00 82.25 92 THR A C 1
ATOM 719 O O . THR A 1 92 ? -28.805 5.251 39.239 1.00 82.25 92 THR A O 1
ATOM 722 N N . ILE A 1 93 ? -28.483 3.461 37.927 1.00 78.38 93 ILE A N 1
ATOM 723 C CA . ILE A 1 93 ? -29.615 2.690 38.461 1.00 78.38 93 ILE A CA 1
ATOM 724 C C . ILE A 1 93 ? -29.394 2.388 39.950 1.00 78.38 93 ILE A C 1
ATOM 726 O O . ILE A 1 93 ? -30.278 2.665 40.757 1.00 78.38 93 ILE A O 1
ATOM 730 N N . MET A 1 94 ? -28.204 1.916 40.340 1.00 71.81 94 MET A N 1
ATOM 731 C CA . MET A 1 94 ? -27.861 1.665 41.748 1.00 71.81 94 MET A CA 1
ATOM 732 C C . MET A 1 94 ? -27.957 2.931 42.610 1.00 71.81 94 MET A C 1
ATOM 734 O O . MET A 1 94 ? -28.497 2.879 43.715 1.00 71.81 94 MET A O 1
ATOM 738 N N . ALA A 1 95 ? -27.477 4.071 42.104 1.00 76.38 95 ALA A N 1
ATOM 739 C CA . ALA A 1 95 ? -27.542 5.350 42.809 1.00 76.38 95 ALA A CA 1
ATOM 740 C C . ALA A 1 95 ? -28.983 5.876 42.945 1.00 76.38 95 ALA A C 1
ATOM 742 O O . ALA A 1 95 ? -29.359 6.383 44.000 1.00 76.38 95 ALA A O 1
ATOM 743 N N . SER A 1 96 ? -29.806 5.729 41.902 1.00 72.44 96 SER A N 1
ATOM 744 C CA . SER A 1 96 ? -31.216 6.150 41.914 1.00 72.44 96 SER A CA 1
ATOM 745 C C . SER A 1 96 ? -32.118 5.239 42.756 1.00 72.44 96 SER A C 1
ATOM 747 O O . SER A 1 96 ? -33.114 5.700 43.307 1.00 72.44 96 SER A O 1
ATOM 749 N N . GLY A 1 97 ? -31.741 3.970 42.931 1.00 65.94 97 GLY A N 1
ATOM 750 C CA . GLY A 1 97 ? -32.445 2.986 43.751 1.00 65.94 97 GLY A CA 1
ATOM 751 C C . GLY A 1 97 ? -32.266 3.143 45.269 1.00 65.94 97 GLY A C 1
ATOM 752 O O . GLY A 1 97 ? -32.520 2.200 46.016 1.00 65.94 97 GLY A O 1
ATOM 753 N N . GLY A 1 98 ? -31.804 4.307 45.740 1.00 58.34 98 GLY A N 1
ATOM 754 C CA . GLY A 1 98 ? -31.819 4.668 47.161 1.00 58.34 98 GLY A CA 1
ATOM 755 C C . GLY A 1 98 ? -30.806 3.937 48.049 1.00 58.34 98 GLY A C 1
ATOM 756 O O . GLY A 1 98 ? -30.997 3.883 49.259 1.00 58.34 98 GLY A O 1
ATOM 757 N N . GLY A 1 99 ? -29.736 3.362 47.485 1.00 57.09 99 GLY A N 1
ATOM 758 C CA . GLY A 1 99 ? -28.658 2.726 48.261 1.00 57.09 99 GLY A CA 1
ATOM 759 C C . GLY A 1 99 ? -29.002 1.362 48.875 1.00 57.09 99 GLY A C 1
ATOM 760 O O . GLY A 1 99 ? -28.201 0.818 49.632 1.00 57.09 99 GLY A O 1
ATOM 761 N N . GLN A 1 100 ? -30.165 0.792 48.546 1.00 56.06 100 GLN A N 1
ATOM 762 C CA . GLN A 1 100 ? -30.642 -0.472 49.122 1.00 56.06 100 GLN A CA 1
ATOM 763 C C . GLN A 1 100 ? -30.463 -1.687 48.194 1.00 56.06 100 GLN A C 1
ATOM 765 O O . GLN A 1 100 ? -30.677 -2.823 48.609 1.00 56.06 100 GLN A O 1
ATOM 770 N N . LEU A 1 101 ? -30.033 -1.461 46.951 1.00 58.56 101 LEU A N 1
ATOM 771 C CA . LEU A 1 101 ? -29.760 -2.508 45.969 1.00 58.56 101 LEU A CA 1
ATOM 772 C C . LEU A 1 101 ? -28.274 -2.866 46.010 1.00 58.56 101 LEU A C 1
ATOM 774 O O . LEU A 1 101 ? -27.424 -2.044 45.663 1.00 58.56 101 LEU A O 1
ATOM 778 N N . GLN A 1 102 ? -27.944 -4.088 46.437 1.00 66.00 102 GLN A N 1
ATOM 779 C CA . GLN A 1 102 ? -26.564 -4.558 46.361 1.00 66.00 102 GLN A CA 1
ATOM 780 C C . GLN A 1 102 ? -26.213 -4.877 44.897 1.00 66.00 102 GLN A C 1
ATOM 782 O O . GLN A 1 102 ? -27.076 -5.348 44.152 1.00 66.00 102 GLN A O 1
ATOM 787 N N . PRO A 1 103 ? -24.948 -4.702 44.465 1.00 65.00 103 PRO A N 1
ATOM 788 C CA . PRO A 1 103 ? -24.528 -4.987 43.089 1.00 65.00 103 PRO A CA 1
ATOM 789 C C . PRO A 1 103 ? -24.926 -6.387 42.593 1.00 65.00 103 PRO A C 1
ATOM 791 O O . PRO A 1 103 ? -25.280 -6.559 41.431 1.00 65.00 103 PRO A O 1
ATOM 794 N N . LYS A 1 104 ? -24.943 -7.380 43.491 1.00 67.19 104 LYS A N 1
ATOM 795 C CA . LYS A 1 104 ? -25.381 -8.755 43.205 1.00 67.19 104 LYS A CA 1
ATOM 796 C C . LYS A 1 104 ? -26.857 -8.857 42.782 1.00 67.19 104 LYS A C 1
ATOM 798 O O . LYS A 1 104 ? -27.179 -9.662 41.914 1.00 67.19 104 LYS A O 1
ATOM 803 N N . ASP A 1 105 ? -27.731 -8.022 43.342 1.00 68.56 105 ASP A N 1
ATOM 804 C CA . ASP A 1 105 ? -29.176 -8.066 43.088 1.00 68.56 105 ASP A CA 1
ATOM 805 C C . ASP A 1 105 ? -29.499 -7.407 41.738 1.00 68.56 105 ASP A C 1
ATOM 807 O O . ASP A 1 105 ? -30.320 -7.903 40.967 1.00 68.56 105 ASP A O 1
ATOM 811 N N . VAL A 1 106 ? -28.776 -6.331 41.403 1.00 65.88 106 VAL A N 1
ATOM 812 C CA . VAL A 1 106 ? -28.886 -5.646 40.106 1.00 65.88 106 VAL A CA 1
ATOM 813 C C . VAL A 1 106 ? -28.332 -6.512 38.979 1.00 65.88 106 VAL A C 1
ATOM 815 O O . VAL A 1 106 ? -28.977 -6.643 37.943 1.00 65.88 106 VAL A O 1
ATOM 818 N N . VAL A 1 107 ? -27.183 -7.164 39.185 1.00 71.44 107 VAL A N 1
ATOM 819 C CA . VAL A 1 107 ? -26.624 -8.108 38.203 1.00 71.44 107 VAL A CA 1
ATOM 820 C C . VAL A 1 107 ? -27.579 -9.282 37.965 1.00 71.44 107 VAL A C 1
ATOM 822 O O . VAL A 1 107 ? -27.827 -9.626 36.812 1.00 71.44 107 VAL A O 1
ATOM 825 N N . GLY A 1 108 ? -28.174 -9.852 39.020 1.00 71.75 108 GLY A N 1
ATOM 826 C CA . GLY A 1 108 ? -29.167 -10.925 38.892 1.00 71.75 108 GLY A CA 1
ATOM 827 C C . GLY A 1 108 ? -30.419 -10.499 38.117 1.00 71.75 108 GLY A C 1
ATOM 828 O O . GLY A 1 108 ? -30.864 -11.212 37.216 1.00 71.75 108 GLY A O 1
ATOM 829 N N . TYR A 1 109 ? -30.952 -9.307 38.404 1.00 69.56 109 TYR A N 1
ATOM 830 C CA . TYR A 1 109 ? -32.099 -8.751 37.681 1.00 69.56 109 TYR A CA 1
ATOM 831 C C . TYR A 1 109 ? -31.785 -8.473 36.201 1.00 69.56 109 TYR A C 1
ATOM 833 O O . TYR A 1 109 ? -32.590 -8.792 35.326 1.00 69.56 109 TYR A O 1
ATOM 841 N N . LEU A 1 110 ? -30.597 -7.941 35.898 1.00 72.25 110 LEU A N 1
ATOM 842 C CA . LEU A 1 110 ? -30.147 -7.690 34.525 1.00 72.25 110 LEU A CA 1
ATOM 843 C C . LEU A 1 110 ? -29.929 -8.983 33.737 1.00 72.25 110 LEU A C 1
ATOM 845 O O . LEU A 1 110 ? -30.311 -9.049 32.570 1.00 72.25 110 LEU A O 1
ATOM 849 N N . LEU A 1 111 ? -29.371 -10.018 34.369 1.00 74.94 111 LEU A N 1
ATOM 850 C CA . LEU A 1 111 ? -29.202 -11.330 33.748 1.00 74.94 111 LEU A CA 1
ATOM 851 C C . LEU A 1 111 ? -30.565 -11.969 33.445 1.00 74.94 111 LEU A C 1
ATOM 853 O O . LEU A 1 111 ? -30.768 -12.483 32.346 1.00 74.94 111 LEU A O 1
ATOM 857 N N . GLY A 1 112 ? -31.520 -11.854 34.374 1.00 75.88 112 GLY A N 1
ATOM 858 C CA . GLY A 1 112 ? -32.903 -12.291 34.177 1.00 75.88 112 GLY A CA 1
ATOM 859 C C . GLY A 1 112 ? -33.614 -11.539 33.047 1.00 75.88 112 GLY A C 1
ATOM 860 O O . GLY A 1 112 ? -34.250 -12.164 32.202 1.00 75.88 112 GLY A O 1
ATOM 861 N N . LEU A 1 113 ? -33.465 -10.212 32.972 1.00 75.69 113 LEU A N 1
ATOM 862 C CA . LEU A 1 113 ? -34.011 -9.404 31.876 1.00 75.69 113 LEU A CA 1
ATOM 863 C C . LEU A 1 113 ? -33.367 -9.729 30.527 1.00 75.69 113 LEU A C 1
ATOM 865 O O . LEU A 1 113 ? -34.072 -9.786 29.521 1.00 75.69 113 LEU A O 1
ATOM 869 N N . ASN A 1 114 ? -32.050 -9.935 30.486 1.00 77.00 114 ASN A N 1
ATOM 870 C CA . ASN A 1 114 ? -31.361 -10.309 29.255 1.00 77.00 114 ASN A CA 1
ATOM 871 C C . ASN A 1 114 ? -31.810 -11.698 28.786 1.00 77.00 114 ASN A C 1
ATOM 873 O O . ASN A 1 114 ? -32.123 -11.866 27.615 1.00 77.00 114 ASN A O 1
ATOM 877 N N . TYR A 1 115 ? -31.952 -12.656 29.707 1.00 67.88 115 TYR A N 1
ATOM 878 C CA . TYR A 1 115 ? -32.488 -13.987 29.416 1.00 67.88 115 TYR A CA 1
ATOM 879 C C . TYR A 1 115 ? -33.935 -13.930 28.901 1.00 67.88 115 TYR A C 1
ATOM 881 O O . TYR A 1 115 ? -34.258 -14.545 27.891 1.00 67.88 115 TYR A O 1
ATOM 889 N N . LEU A 1 116 ? -34.805 -13.129 29.529 1.00 73.88 116 LEU A N 1
ATOM 890 C CA . LEU A 1 116 ? -36.177 -12.902 29.054 1.00 73.88 116 LEU A CA 1
ATOM 891 C C . LEU A 1 116 ? -36.228 -12.235 27.671 1.00 73.88 116 LEU A C 1
ATOM 893 O O . LEU A 1 116 ? -37.152 -12.501 26.906 1.00 73.88 116 LEU A O 1
ATOM 897 N N . LYS A 1 117 ? -35.251 -11.381 27.342 1.00 73.25 117 LYS A N 1
ATOM 898 C CA . LYS A 1 117 ? -35.128 -10.749 26.021 1.00 73.25 117 LYS A CA 1
ATOM 899 C C . LYS A 1 117 ? -34.570 -11.679 24.950 1.00 73.25 117 LYS A C 1
ATOM 901 O O . LYS A 1 117 ? -34.958 -11.519 23.801 1.00 73.25 117 LYS A O 1
ATOM 906 N N . THR A 1 118 ? -33.683 -12.611 25.296 1.00 75.06 118 THR A N 1
ATOM 907 C CA . THR A 1 118 ? -33.130 -13.594 24.349 1.00 75.06 118 THR A CA 1
ATOM 908 C C . THR A 1 118 ? -34.035 -14.815 24.179 1.00 75.06 118 THR A C 1
ATOM 910 O O . THR A 1 118 ? -33.941 -15.516 23.175 1.00 75.06 118 THR A O 1
ATOM 913 N N . LEU A 1 119 ? -34.968 -15.043 25.107 1.00 71.56 119 LEU A N 1
ATOM 914 C CA . LEU A 1 119 ? -35.963 -16.119 25.067 1.00 71.56 119 LEU A CA 1
ATOM 915 C C . LEU A 1 119 ? -36.774 -16.200 23.756 1.00 71.56 119 LEU A C 1
ATOM 917 O O . LEU A 1 119 ? -36.919 -17.306 23.243 1.00 71.56 119 LEU A O 1
ATOM 921 N N . PRO A 1 120 ? -37.290 -15.097 23.178 1.00 72.44 120 PRO A N 1
ATOM 922 C CA . PRO A 1 120 ? -38.033 -15.119 21.917 1.00 72.44 120 PRO A CA 1
ATOM 923 C C . PRO A 1 120 ? -37.176 -15.508 20.712 1.00 72.44 120 PRO A C 1
ATOM 925 O O . PRO A 1 120 ? -37.696 -16.108 19.775 1.00 72.44 120 PRO A O 1
ATOM 928 N N . ASP A 1 121 ? -35.886 -15.166 20.724 1.00 69.62 121 ASP A N 1
ATOM 929 C CA . ASP A 1 121 ? -34.960 -15.504 19.641 1.00 69.62 121 ASP A CA 1
ATOM 930 C C . ASP A 1 121 ? -34.527 -16.972 19.747 1.00 69.62 121 ASP A C 1
ATOM 932 O O . ASP A 1 121 ? -34.556 -17.700 18.759 1.00 69.62 121 ASP A O 1
ATOM 936 N N . ILE A 1 122 ? -34.286 -17.458 20.968 1.00 65.12 122 ILE A N 1
ATOM 937 C CA . ILE A 1 122 ? -34.007 -18.874 21.248 1.00 65.12 122 ILE A CA 1
ATOM 938 C C . ILE A 1 122 ? -35.233 -19.755 20.938 1.00 65.12 122 ILE A C 1
ATOM 940 O O . ILE A 1 122 ? -35.094 -20.833 20.364 1.00 65.12 122 ILE A O 1
ATOM 944 N N . ALA A 1 123 ? -36.446 -19.294 21.263 1.00 65.50 123 ALA A N 1
ATOM 945 C CA . ALA A 1 123 ? -37.695 -20.015 20.998 1.00 65.50 123 ALA A CA 1
ATOM 946 C C . ALA A 1 123 ? -38.058 -20.096 19.504 1.00 65.50 123 ALA A C 1
ATOM 948 O O . ALA A 1 123 ? -38.861 -20.944 19.120 1.00 65.50 123 ALA A O 1
ATOM 949 N N . LYS A 1 124 ? -37.482 -19.236 18.654 1.00 65.06 124 LYS A N 1
ATOM 950 C CA . LYS A 1 124 ? -37.623 -19.331 17.192 1.00 65.06 124 LYS A CA 1
ATOM 951 C C . LYS A 1 124 ? -36.683 -20.365 16.572 1.00 65.06 124 LYS A C 1
ATOM 953 O O . LYS A 1 124 ? -37.004 -20.886 15.508 1.00 65.06 124 LYS A O 1
ATOM 958 N N . GLU A 1 125 ? -35.550 -20.657 17.213 1.00 62.25 125 GLU A N 1
ATOM 959 C CA . GLU A 1 125 ? -34.498 -21.523 16.660 1.00 62.25 125 GLU A CA 1
ATOM 960 C C . GLU A 1 125 ? -34.442 -22.935 17.275 1.00 62.25 125 GLU A C 1
ATOM 962 O O . GLU A 1 125 ? -33.846 -23.826 16.669 1.00 62.25 125 GLU A O 1
ATOM 967 N N . GLY A 1 126 ? -35.068 -23.199 18.432 1.00 49.19 126 GLY A N 1
ATOM 968 C CA . GLY A 1 126 ? -34.957 -24.505 19.096 1.00 49.19 126 GLY A CA 1
ATOM 969 C C . GLY A 1 126 ? -36.177 -24.951 19.908 1.00 49.19 126 GLY A C 1
ATOM 970 O O . GLY A 1 126 ? -36.607 -24.287 20.843 1.00 49.19 126 GLY A O 1
ATOM 971 N N . ASP A 1 127 ? -36.649 -26.164 19.616 1.00 52.75 127 ASP A N 1
ATOM 972 C CA . ASP A 1 127 ? -37.814 -26.853 20.206 1.00 52.75 127 ASP A CA 1
ATOM 973 C C . ASP A 1 127 ? -37.614 -27.314 21.678 1.00 52.75 127 ASP A C 1
ATOM 975 O O . ASP A 1 127 ? -38.435 -28.036 22.244 1.00 52.75 127 ASP A O 1
ATOM 979 N N . ARG A 1 128 ? -36.487 -26.963 22.324 1.00 54.41 128 ARG A N 1
ATOM 980 C CA . ARG A 1 128 ? -36.133 -27.403 23.691 1.00 54.41 128 ARG A CA 1
ATOM 981 C C . ARG A 1 128 ? -35.469 -26.284 24.496 1.00 54.41 128 ARG A C 1
ATOM 983 O O . ARG A 1 128 ? -34.267 -26.058 24.398 1.00 54.41 128 ARG A O 1
ATOM 990 N N . VAL A 1 129 ? -36.260 -25.628 25.344 1.00 61.00 129 VAL A N 1
ATOM 991 C CA . VAL A 1 129 ? -35.797 -24.649 26.338 1.00 61.00 129 VAL A CA 1
ATOM 992 C C . VAL A 1 129 ? -35.180 -25.396 27.525 1.00 61.00 129 VAL A C 1
ATOM 994 O O . VAL A 1 129 ? -35.874 -26.106 28.252 1.00 61.00 129 VAL A O 1
ATOM 997 N N . PHE A 1 130 ? -33.866 -25.265 27.717 1.00 56.19 130 PHE A N 1
ATOM 998 C CA . PHE A 1 130 ? -33.153 -25.872 28.843 1.00 56.19 130 PHE A CA 1
ATOM 999 C C . PHE A 1 130 ? -33.281 -24.966 30.075 1.00 56.19 130 PHE A C 1
ATOM 1001 O O . PHE A 1 130 ? -32.674 -23.897 30.142 1.00 56.19 130 PHE A O 1
ATOM 1008 N N . LEU A 1 131 ? -34.094 -25.390 31.042 1.00 58.56 131 LEU A N 1
ATOM 1009 C CA . LEU A 1 131 ? -34.223 -24.742 32.345 1.00 58.56 131 LEU A CA 1
ATOM 1010 C C . LEU A 1 131 ? -33.149 -25.326 33.278 1.00 58.56 131 LEU A C 1
ATOM 1012 O O . LEU A 1 131 ? -33.222 -26.516 33.593 1.00 58.56 131 LEU A O 1
ATOM 1016 N N . PRO A 1 132 ? -32.146 -24.549 33.728 1.00 46.22 132 PRO A N 1
ATOM 1017 C CA . PRO A 1 132 ? -31.248 -25.017 34.775 1.00 46.22 132 PRO A CA 1
ATOM 1018 C C . PRO A 1 132 ? -32.057 -25.301 36.046 1.00 46.22 132 PRO A C 1
ATOM 1020 O O . PRO A 1 132 ? -33.020 -24.599 36.350 1.00 46.22 132 PRO A O 1
ATOM 1023 N N . MET A 1 133 ? -31.647 -26.304 36.823 1.00 56.44 133 MET A N 1
ATOM 1024 C CA . MET A 1 133 ? -32.285 -26.669 38.099 1.00 56.44 133 MET A CA 1
ATOM 1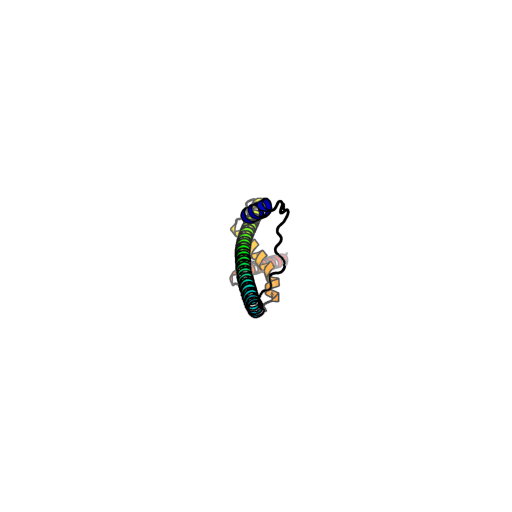025 C C . MET A 1 133 ? -32.334 -25.504 39.107 1.00 56.44 133 MET A C 1
ATOM 1027 O O . MET A 1 133 ? -33.112 -25.545 40.051 1.00 56.44 133 MET A O 1
ATOM 1031 N N . GLU A 1 134 ? -31.580 -24.426 38.888 1.00 56.69 134 GLU A N 1
ATOM 1032 C CA . GLU A 1 134 ? -31.648 -23.174 39.654 1.00 56.69 134 GLU A CA 1
ATOM 1033 C C . GLU A 1 134 ? -32.928 -22.362 39.384 1.00 56.69 134 GLU A C 1
ATOM 1035 O O . GLU A 1 134 ? -33.360 -21.604 40.247 1.00 56.69 134 GLU A O 1
ATOM 1040 N N . ALA A 1 135 ? -33.607 -22.581 38.250 1.00 55.38 135 ALA A N 1
ATOM 1041 C CA . ALA A 1 135 ? -34.941 -22.040 37.971 1.00 55.38 135 ALA A CA 1
ATOM 1042 C C . ALA A 1 135 ? -36.043 -22.712 38.817 1.00 55.38 135 ALA A C 1
ATOM 1044 O O . ALA A 1 135 ? -37.153 -22.184 38.923 1.00 55.38 135 ALA A O 1
ATOM 1045 N N . SER A 1 136 ? -35.741 -23.839 39.478 1.00 57.94 136 SER A N 1
ATOM 1046 C CA . SER A 1 136 ? -36.648 -24.434 40.463 1.00 57.94 136 SER A CA 1
ATOM 1047 C C . SER A 1 136 ? -36.780 -23.579 41.724 1.00 57.94 136 SER A C 1
ATOM 1049 O O . SER A 1 136 ? -37.841 -23.593 42.333 1.00 57.94 136 SER A O 1
ATOM 1051 N N . ALA A 1 137 ? -35.770 -22.780 42.091 1.00 61.91 137 ALA A N 1
ATOM 1052 C CA . ALA A 1 137 ? -35.828 -21.911 43.266 1.00 61.91 137 ALA A CA 1
ATOM 1053 C C . ALA A 1 137 ? -36.865 -20.773 43.127 1.00 61.91 137 ALA A C 1
ATOM 1055 O O . ALA A 1 137 ? -37.717 -20.645 44.010 1.00 61.91 137 ALA A O 1
ATOM 1056 N N . PRO A 1 138 ? -36.895 -19.987 42.028 1.00 61.69 138 PRO A N 1
ATOM 1057 C CA . PRO A 1 138 ? -37.962 -19.014 41.813 1.00 61.69 138 PRO A CA 1
ATOM 1058 C C . PRO A 1 138 ? -39.333 -19.677 41.596 1.00 61.69 138 PRO A C 1
ATOM 1060 O O . PRO A 1 138 ? -40.333 -19.138 42.062 1.00 61.69 138 PRO A O 1
ATOM 1063 N N . MET A 1 139 ? -39.408 -20.871 40.991 1.00 60.22 139 MET A N 1
ATOM 1064 C CA . MET A 1 139 ? -40.673 -21.620 40.865 1.00 60.22 139 MET A CA 1
ATOM 1065 C C . MET A 1 139 ? -41.175 -22.199 42.200 1.00 60.22 139 MET A C 1
ATOM 1067 O O . MET A 1 139 ? -42.379 -22.207 42.443 1.00 60.22 139 MET A O 1
ATOM 1071 N N . ALA A 1 140 ? -40.283 -22.623 43.098 1.00 63.97 140 ALA A N 1
ATOM 1072 C CA . ALA A 1 140 ? -40.618 -23.039 44.459 1.00 63.97 140 ALA A CA 1
ATOM 1073 C C . ALA A 1 140 ? -41.097 -21.846 45.297 1.00 63.97 140 ALA A C 1
ATOM 1075 O O . ALA A 1 140 ? -42.059 -21.976 46.052 1.00 63.97 140 ALA A O 1
ATOM 1076 N N . GLY A 1 141 ? -40.499 -20.665 45.100 1.00 69.38 141 GLY A N 1
ATOM 1077 C CA . GLY A 1 141 ? -40.990 -19.410 45.672 1.00 69.38 141 GLY A CA 1
ATOM 1078 C C . GLY A 1 141 ? -42.399 -19.051 45.188 1.00 69.38 141 GLY A C 1
ATOM 1079 O O . GLY A 1 141 ? -43.246 -18.664 45.991 1.00 69.38 141 GLY A O 1
ATOM 1080 N N . LEU A 1 142 ? -42.691 -19.252 43.898 1.00 69.06 142 LEU A N 1
ATOM 1081 C CA . LEU A 1 142 ? -44.037 -19.070 43.339 1.00 69.06 142 LEU A CA 1
ATOM 1082 C C . LEU A 1 142 ? -45.037 -20.121 43.848 1.00 69.06 142 LEU A C 1
ATOM 1084 O O . LEU A 1 142 ? -46.189 -19.782 44.105 1.00 69.06 142 LEU A O 1
ATOM 1088 N N . GLY A 1 143 ? -44.604 -21.368 44.046 1.00 72.44 143 GLY A N 1
ATOM 1089 C CA . GLY A 1 143 ? -45.411 -22.428 44.655 1.00 72.44 143 GLY A CA 1
ATOM 1090 C C . GLY A 1 143 ? -45.766 -22.135 46.113 1.00 72.44 143 GLY A C 1
ATOM 1091 O O . GLY A 1 143 ? -46.932 -22.232 46.481 1.00 72.44 143 GLY A O 1
ATOM 1092 N N . ALA A 1 144 ? -44.797 -21.684 46.913 1.00 70.12 144 ALA A N 1
ATOM 1093 C CA . ALA A 1 144 ? -45.014 -21.280 48.302 1.00 70.12 144 ALA A CA 1
ATOM 1094 C C . ALA A 1 144 ? -45.927 -20.045 48.410 1.00 70.12 144 ALA A C 1
ATOM 1096 O O . ALA A 1 144 ? -46.795 -19.991 49.276 1.00 70.12 144 ALA A O 1
ATOM 1097 N N . LEU A 1 145 ? -45.795 -19.075 47.496 1.00 70.25 145 LEU A N 1
ATOM 1098 C CA . LEU A 1 145 ? -46.710 -17.931 47.404 1.00 70.25 145 LEU A CA 1
ATOM 1099 C C . LEU A 1 145 ? -48.124 -18.349 46.979 1.00 70.25 145 LEU A C 1
ATOM 1101 O O . LEU A 1 145 ? -49.098 -17.802 47.493 1.00 70.25 145 LEU A O 1
ATOM 1105 N N . ALA A 1 146 ? -48.254 -19.318 46.071 1.00 76.56 146 ALA A N 1
ATOM 1106 C CA . ALA A 1 146 ? -49.546 -19.862 45.663 1.00 76.56 146 ALA A CA 1
ATOM 1107 C C . ALA A 1 146 ? -50.209 -20.671 46.790 1.00 76.56 146 ALA A C 1
ATOM 1109 O O . ALA A 1 146 ? -51.426 -20.580 46.963 1.00 76.56 146 ALA A O 1
ATOM 1110 N N . GLU A 1 147 ? -49.432 -21.414 47.582 1.00 73.88 147 GLU A N 1
ATOM 1111 C CA . GLU A 1 147 ? -49.920 -22.100 48.781 1.00 73.88 147 GLU A CA 1
ATOM 1112 C C . GLU A 1 147 ? -50.359 -21.104 49.853 1.00 73.88 147 GLU A C 1
ATOM 1114 O O . GLU A 1 147 ? -51.489 -21.196 50.321 1.00 73.88 147 GLU A O 1
ATOM 1119 N N . LEU A 1 148 ? -49.548 -20.082 50.144 1.00 75.12 148 LEU A N 1
ATOM 1120 C CA . LEU A 1 148 ? -49.889 -19.011 51.084 1.00 75.12 148 LEU A CA 1
ATOM 1121 C C . LEU A 1 148 ? -51.149 -18.249 50.638 1.00 75.12 148 LEU A C 1
ATOM 1123 O O . LEU A 1 148 ? -52.023 -17.947 51.448 1.00 75.12 148 LEU A O 1
ATOM 1127 N N . ALA A 1 149 ? -51.287 -17.970 49.338 1.00 74.56 149 ALA A N 1
ATOM 1128 C CA . ALA A 1 149 ? -52.480 -17.341 48.775 1.00 74.56 149 ALA A CA 1
ATOM 1129 C C . ALA A 1 149 ? -53.716 -18.251 48.882 1.00 74.56 149 ALA A C 1
ATOM 1131 O O . ALA A 1 149 ? -54.820 -17.769 49.141 1.00 74.56 149 ALA A O 1
ATOM 1132 N N . LYS A 1 150 ? -53.548 -19.569 48.722 1.00 75.62 150 LYS A N 1
ATOM 1133 C CA . LYS A 1 150 ? -54.619 -20.561 48.891 1.00 75.62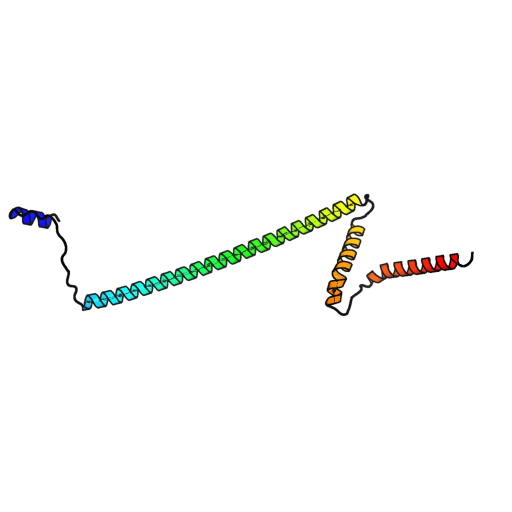 150 LYS A CA 1
ATOM 1134 C C . LYS A 1 150 ? -55.003 -20.739 50.363 1.00 75.62 150 LYS A C 1
ATOM 1136 O O . LYS A 1 150 ? -56.186 -20.878 50.658 1.00 75.62 150 LYS A O 1
ATOM 1141 N N . GLU A 1 151 ? -54.042 -20.659 51.275 1.00 72.81 151 GLU A N 1
ATOM 1142 C CA . GLU A 1 151 ? -54.230 -20.745 52.724 1.00 72.81 151 GLU A CA 1
ATOM 1143 C C . GLU A 1 151 ? -54.904 -19.480 53.277 1.00 72.81 151 GLU A C 1
ATOM 1145 O O . GLU A 1 151 ? -55.874 -19.569 54.028 1.00 72.81 151 GLU A O 1
ATOM 1150 N N . MET A 1 152 ? -54.502 -18.296 52.802 1.00 68.44 152 MET A N 1
ATOM 1151 C CA . MET A 1 152 ? -55.189 -17.025 53.068 1.00 68.44 152 MET A CA 1
ATOM 1152 C C . MET A 1 152 ? -56.626 -17.031 52.538 1.00 68.44 152 MET A C 1
ATOM 1154 O O . MET A 1 152 ? -57.545 -16.589 53.225 1.00 68.44 152 MET A O 1
ATOM 1158 N N . LYS A 1 153 ? -56.846 -17.585 51.340 1.00 67.75 153 LYS A N 1
ATOM 1159 C CA . LYS A 1 153 ? -58.187 -17.727 50.759 1.00 67.75 153 LYS A CA 1
ATOM 1160 C C . LYS A 1 153 ? -59.039 -18.770 51.496 1.00 67.75 153 LYS A C 1
ATOM 1162 O O . LYS A 1 153 ? -60.246 -18.583 51.605 1.00 67.75 153 LYS A O 1
ATOM 1167 N N . GLY A 1 154 ? -58.429 -19.822 52.045 1.00 64.19 154 GLY A N 1
ATOM 1168 C CA . GLY A 1 154 ? -59.092 -20.799 52.917 1.00 64.19 154 GLY A CA 1
ATOM 1169 C C . GLY A 1 154 ? -59.460 -20.225 54.288 1.00 64.19 154 GLY A C 1
ATOM 1170 O O . GLY A 1 154 ? -60.524 -20.530 54.820 1.00 64.19 154 GLY A O 1
ATOM 1171 N N . ARG A 1 155 ? -58.631 -19.327 54.829 1.00 58.09 155 ARG A N 1
ATOM 1172 C CA . ARG A 1 155 ? -58.878 -18.633 56.102 1.00 58.09 155 ARG A CA 1
ATOM 1173 C C . ARG A 1 155 ? -59.916 -17.510 55.981 1.00 58.09 155 ARG A C 1
ATOM 1175 O O . ARG A 1 155 ? -60.611 -17.226 56.948 1.00 58.09 155 ARG A O 1
ATOM 1182 N N . ALA A 1 156 ? -60.064 -16.924 54.792 1.00 58.84 156 ALA A N 1
ATOM 1183 C CA . ALA A 1 156 ? -61.102 -15.942 54.464 1.00 58.84 156 ALA A CA 1
ATOM 1184 C C . ALA A 1 156 ? -62.480 -16.562 54.130 1.00 58.84 156 ALA A C 1
ATOM 1186 O O . ALA A 1 156 ? -63.432 -15.823 53.905 1.00 58.84 156 ALA A O 1
ATOM 1187 N N . GLY A 1 157 ? -62.597 -17.896 54.078 1.00 53.94 157 GLY A N 1
ATOM 1188 C CA . GLY A 1 157 ? -63.850 -18.613 53.795 1.00 53.94 157 GLY A CA 1
ATOM 1189 C C . GLY A 1 157 ? -64.570 -19.193 55.021 1.00 53.94 157 GLY A C 1
ATOM 1190 O O . GLY A 1 157 ? -65.541 -19.923 54.849 1.00 53.94 157 GLY A O 1
ATOM 1191 N N . LEU A 1 158 ? -64.091 -18.915 56.240 1.00 53.22 158 LEU A N 1
ATOM 1192 C CA . LEU A 1 158 ? -64.654 -19.407 57.511 1.00 53.22 158 LEU A CA 1
ATOM 1193 C C . LEU A 1 158 ? -64.880 -18.276 58.538 1.00 53.22 158 LEU A C 1
ATOM 1195 O O . LEU A 1 158 ? -64.737 -18.488 59.741 1.00 53.22 158 LEU A O 1
ATOM 1199 N N . GLY A 1 159 ? -65.223 -17.076 58.064 1.00 41.09 159 GLY A N 1
ATOM 1200 C CA . GLY A 1 159 ? -65.637 -15.935 58.888 1.00 41.09 159 GLY A CA 1
ATOM 1201 C C . GLY A 1 159 ? -66.936 -15.342 58.381 1.00 41.09 159 GLY A C 1
ATOM 1202 O O . GLY A 1 159 ? -67.016 -15.134 57.151 1.00 41.09 159 GLY A O 1
#

Secondary structure (DSSP, 8-state):
-HHHHHHHHTTT--------------HHHHHHHHHHHHHHHHHHHHHHHHHHHHHHHHHHHHHHHHHHHHHHHHHHHHHHHHHHHHHHHHHHHHHHTTT---HHHHHHHHHHHHHHHHHHHHHHH-S-----GGGHHHHHHHHHHHHHHHHHHHHTT--

Foldseek 3Di:
DVVVQVVQVVVPHGDDDDDDDDDDDDVVVVVVVVVVVVVVVVVVVVVVVVVVVVVVVVVVVVVVVVVVVVVVVVVVVVVVVVVVVVVVVLVVVCVVVPVPDDSVNSVVVVVVVVCVVCVVVCVVPDPDDDDPCVVVVVVVVVVVVVVVVVVVVVVVVPD

Radius of gyration: 46.83 Å; chains: 1; bounding box: 105×63×110 Å